Protein AF-A0AAV9LY58-F1 (afdb_monomer_lite)

Sequence (65 aa):
MTDEGLQAILDGCPNLVSLDLPGCCNLSLNKVLCSKISQQIKDVKYPHDKYNMSSIDGVKYYFGL

Organism: NCBI:txid50273

Radius of gyration: 11.19 Å; chains: 1; bounding box: 27×20×24 Å

Structure (mmCIF, N/CA/C/O backbone):
data_AF-A0AAV9LY58-F1
#
_entry.id   AF-A0AAV9LY58-F1
#
loop_
_atom_site.group_PDB
_atom_site.id
_atom_site.type_symbol
_atom_site.label_atom_id
_atom_site.label_alt_id
_atom_site.label_comp_id
_atom_site.label_asym_id
_atom_site.label_entity_id
_atom_site.label_seq_id
_atom_site.pdbx_PDB_ins_code
_atom_site.Cartn_x
_atom_site.Cartn_y
_atom_site.Cartn_z
_atom_site.occupancy
_atom_site.B_iso_or_equiv
_atom_site.auth_seq_id
_atom_site.auth_comp_id
_atom_site.auth_asym_id
_atom_site.auth_atom_id
_atom_site.pdbx_PDB_model_num
ATOM 1 N N . MET A 1 1 ? 0.482 -1.970 -11.961 1.00 86.62 1 MET A N 1
ATOM 2 C CA . MET A 1 1 ? -0.005 -0.980 -10.978 1.00 86.62 1 MET A CA 1
ATOM 3 C C . MET A 1 1 ? 1.047 0.110 -10.811 1.00 86.62 1 MET A C 1
ATOM 5 O O . MET A 1 1 ? 2.223 -0.238 -10.839 1.00 86.62 1 MET A O 1
ATOM 9 N N . THR A 1 2 ? 0.636 1.375 -10.671 1.00 92.19 2 THR A N 1
ATOM 10 C CA . THR A 1 2 ? 1.500 2.536 -10.358 1.00 92.19 2 THR A CA 1
ATOM 11 C C . THR A 1 2 ? 0.969 3.266 -9.122 1.00 92.19 2 THR A C 1
ATOM 13 O O . THR A 1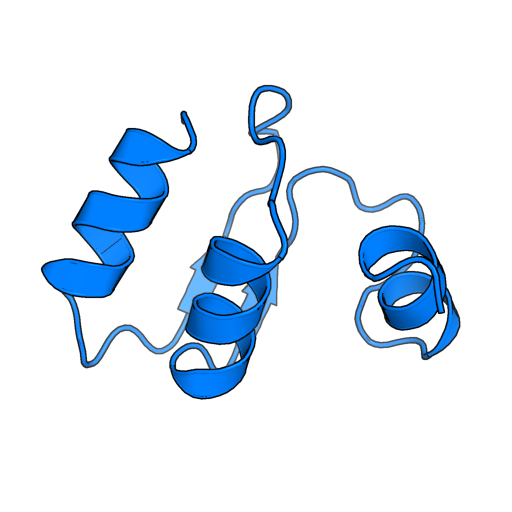 2 ? -0.162 3.006 -8.700 1.00 92.19 2 THR A O 1
ATOM 16 N N . ASP A 1 3 ? 1.766 4.169 -8.548 1.00 92.25 3 ASP A N 1
ATOM 17 C CA . ASP A 1 3 ? 1.379 4.974 -7.383 1.00 92.25 3 ASP A CA 1
ATOM 18 C C . ASP A 1 3 ? 0.127 5.826 -7.674 1.00 92.25 3 ASP A C 1
ATOM 20 O O . ASP A 1 3 ? -0.771 5.908 -6.838 1.00 92.25 3 ASP A O 1
ATOM 24 N N . GLU A 1 4 ? 0.010 6.392 -8.879 1.00 95.25 4 GLU A N 1
ATOM 25 C CA . GLU A 1 4 ? -1.148 7.191 -9.304 1.00 95.25 4 GLU A CA 1
ATOM 26 C C . GLU A 1 4 ? -2.404 6.327 -9.442 1.00 95.25 4 GLU A C 1
ATOM 28 O O . GLU A 1 4 ? -3.486 6.723 -9.012 1.00 95.25 4 GLU A O 1
ATOM 33 N N . GLY A 1 5 ? -2.263 5.123 -10.007 1.00 94.88 5 GLY A N 1
ATOM 34 C CA . GLY A 1 5 ? -3.368 4.170 -10.118 1.00 94.88 5 GLY A CA 1
ATOM 35 C C . GLY A 1 5 ? -3.878 3.721 -8.749 1.00 94.88 5 GLY A C 1
ATOM 36 O O . GLY A 1 5 ? -5.084 3.678 -8.517 1.00 94.88 5 GLY A O 1
ATOM 37 N N . LEU A 1 6 ? -2.963 3.451 -7.816 1.00 94.50 6 LEU A N 1
ATOM 38 C CA . LEU A 1 6 ? -3.303 3.129 -6.434 1.00 94.50 6 LEU A CA 1
ATOM 39 C C . LEU A 1 6 ? -3.981 4.317 -5.732 1.00 94.50 6 LEU A C 1
ATOM 41 O O . LEU A 1 6 ? -4.980 4.128 -5.041 1.00 94.50 6 LEU A O 1
ATOM 45 N N . GLN A 1 7 ? -3.495 5.541 -5.954 1.00 95.19 7 GLN A N 1
ATOM 46 C CA . GLN A 1 7 ? -4.109 6.751 -5.409 1.00 95.19 7 GLN A CA 1
ATOM 47 C C . GLN A 1 7 ? -5.552 6.926 -5.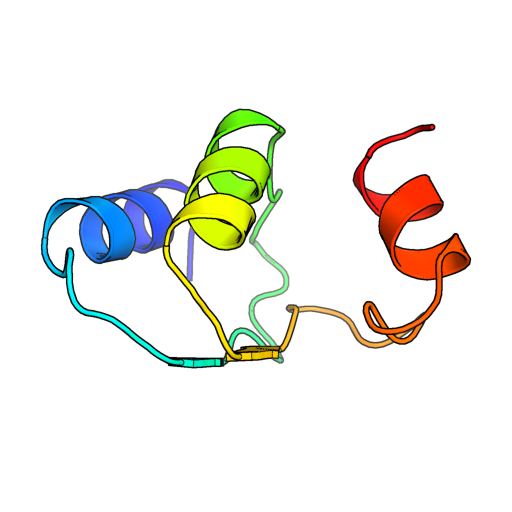899 1.00 95.19 7 GLN A C 1
ATOM 49 O O . GLN A 1 7 ? -6.447 7.178 -5.093 1.00 95.19 7 GLN A O 1
ATOM 54 N N . ALA A 1 8 ? -5.788 6.730 -7.198 1.00 97.19 8 ALA A N 1
ATOM 55 C CA . ALA A 1 8 ? -7.118 6.827 -7.790 1.00 97.19 8 ALA A CA 1
ATOM 56 C C . ALA A 1 8 ? -8.096 5.792 -7.209 1.00 97.19 8 ALA A C 1
ATOM 58 O O . ALA A 1 8 ? -9.261 6.115 -6.986 1.00 97.19 8 ALA A O 1
ATOM 59 N N . ILE A 1 9 ? -7.631 4.572 -6.913 1.00 95.75 9 ILE A N 1
ATOM 60 C CA . ILE A 1 9 ? -8.447 3.546 -6.245 1.00 95.75 9 ILE A CA 1
ATOM 61 C C . ILE A 1 9 ? -8.823 3.994 -4.831 1.00 95.75 9 ILE A C 1
ATOM 63 O O . ILE A 1 9 ? -9.993 3.929 -4.466 1.00 95.75 9 ILE A O 1
ATOM 67 N N . LEU A 1 10 ? -7.854 4.467 -4.045 1.00 94.19 10 LEU A N 1
ATOM 68 C CA . LEU A 1 10 ? -8.092 4.915 -2.669 1.00 94.19 10 LEU A CA 1
ATOM 69 C C . LEU A 1 10 ? -9.047 6.118 -2.610 1.00 94.19 10 LEU A C 1
ATOM 71 O O . LEU A 1 10 ? -9.870 6.207 -1.706 1.00 94.19 10 LEU A O 1
ATOM 75 N N . ASP A 1 11 ? -8.971 7.026 -3.583 1.00 95.56 11 ASP A N 1
ATOM 76 C CA . ASP A 1 11 ? -9.849 8.200 -3.631 1.00 95.56 11 ASP A CA 1
ATOM 77 C C . ASP A 1 11 ? -11.244 7.875 -4.197 1.00 95.56 11 ASP A C 1
ATOM 79 O O . ASP A 1 11 ? -12.240 8.452 -3.761 1.00 95.56 11 ASP A O 1
ATOM 83 N N . GLY A 1 12 ? -11.335 6.945 -5.153 1.00 97.12 12 GLY A N 1
ATOM 84 C CA . GLY A 1 12 ? -12.594 6.550 -5.793 1.00 97.12 12 GLY A CA 1
ATOM 85 C C . GLY A 1 12 ? -13.400 5.500 -5.021 1.00 97.12 12 GLY A C 1
ATOM 86 O O . GLY A 1 12 ? -14.612 5.401 -5.210 1.00 97.12 12 GLY A 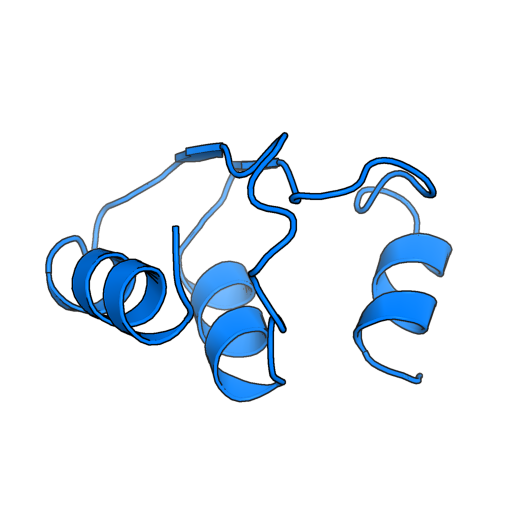O 1
ATOM 87 N N . CYS A 1 13 ? -12.752 4.731 -4.142 1.00 96.56 13 CYS A N 1
ATOM 88 C CA . CYS A 1 13 ? -13.356 3.611 -3.422 1.00 96.56 13 CYS A CA 1
ATOM 89 C C . CYS A 1 13 ? -13.196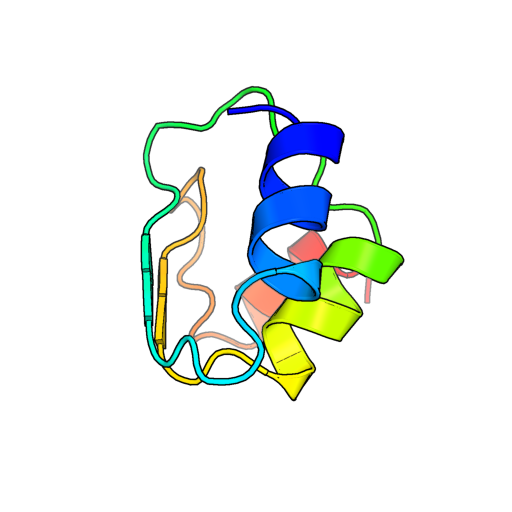 3.759 -1.894 1.00 96.56 13 CYS A C 1
ATOM 91 O O . CYS A 1 13 ? -12.499 2.955 -1.274 1.00 96.56 13 CYS A O 1
ATOM 93 N N . PRO A 1 14 ? -13.885 4.716 -1.240 1.00 93.56 14 PRO A N 1
ATOM 94 C CA . PRO A 1 14 ? -13.701 5.002 0.191 1.00 93.56 14 PRO A CA 1
ATOM 95 C C . PRO A 1 14 ? -14.135 3.863 1.131 1.00 93.56 14 PRO A C 1
ATOM 97 O O . PRO A 1 14 ? -13.766 3.853 2.300 1.00 93.56 14 PRO A O 1
ATOM 100 N N . ASN A 1 15 ? -14.924 2.906 0.632 1.00 95.12 15 ASN A N 1
ATOM 101 C CA . ASN A 1 15 ? -15.388 1.736 1.386 1.00 95.12 15 ASN A CA 1
ATOM 102 C C . ASN A 1 15 ? -14.592 0.462 1.060 1.00 95.12 15 ASN A C 1
ATOM 104 O O . ASN A 1 15 ? -15.043 -0.637 1.387 1.00 95.12 15 ASN A O 1
ATOM 108 N N . LEU A 1 16 ? -13.458 0.572 0.360 1.00 94.62 16 LEU A N 1
ATOM 109 C CA . LEU A 1 16 ? -12.637 -0.583 0.018 1.00 94.62 16 LEU A CA 1
ATOM 110 C C . LEU A 1 16 ? -12.095 -1.231 1.300 1.00 94.62 16 LEU A C 1
ATOM 112 O O . LEU A 1 16 ? -11.361 -0.614 2.061 1.00 94.62 16 LEU A O 1
ATOM 116 N N . VAL A 1 17 ? -12.481 -2.482 1.551 1.00 93.44 17 VAL A N 1
ATOM 117 C CA . VAL A 1 17 ? -12.109 -3.191 2.787 1.00 93.44 17 VAL A CA 1
ATOM 118 C C . VAL A 1 17 ? -10.803 -3.962 2.626 1.00 93.44 17 VAL A C 1
ATOM 120 O O . VAL A 1 17 ? -10.028 -4.045 3.581 1.00 93.44 17 VAL A O 1
ATOM 123 N N . SER A 1 18 ? -10.571 -4.512 1.434 1.00 92.81 18 SER A N 1
ATOM 124 C CA . SER A 1 18 ? -9.415 -5.344 1.129 1.00 92.81 18 SER A CA 1
ATOM 125 C C . SER A 1 18 ? -8.694 -4.896 -0.139 1.00 92.81 18 SER A C 1
ATOM 127 O O . SER A 1 18 ? -9.323 -4.442 -1.099 1.00 92.81 18 SER A O 1
ATOM 129 N N . LEU A 1 19 ? -7.368 -5.022 -0.143 1.00 91.69 19 LEU A N 1
ATOM 130 C CA . LEU A 1 19 ? -6.525 -4.644 -1.271 1.00 91.69 19 LEU A CA 1
ATOM 131 C C . LEU A 1 19 ? -5.331 -5.591 -1.411 1.00 91.69 19 LEU A C 1
ATOM 133 O O . LEU A 1 19 ? -4.442 -5.622 -0.565 1.00 91.69 19 LEU A O 1
ATOM 137 N N . ASP A 1 20 ? -5.271 -6.291 -2.539 1.00 90.94 20 ASP A N 1
ATOM 138 C CA . ASP A 1 20 ? -4.167 -7.187 -2.866 1.00 90.94 20 ASP A CA 1
ATOM 139 C C . ASP A 1 20 ? -3.244 -6.535 -3.903 1.00 90.94 20 ASP A C 1
ATOM 141 O O . ASP A 1 20 ? -3.635 -6.285 -5.042 1.00 90.94 20 ASP A O 1
ATOM 145 N N . LEU A 1 21 ? -1.999 -6.270 -3.507 1.00 87.94 21 LEU A N 1
ATOM 146 C CA . LEU A 1 21 ? -0.929 -5.748 -4.356 1.00 87.94 21 LEU A CA 1
ATOM 147 C C . LEU A 1 21 ? 0.208 -6.732 -4.727 1.00 87.94 21 LEU A C 1
ATOM 149 O O . LEU A 1 21 ? 1.152 -6.252 -5.363 1.00 87.94 21 LEU A O 1
ATOM 153 N N . PRO A 1 22 ? 0.209 -8.050 -4.409 1.00 86.38 22 PRO A N 1
ATOM 154 C CA . PRO A 1 22 ? 1.293 -8.946 -4.821 1.00 86.38 22 PRO A CA 1
ATOM 155 C C . PRO A 1 22 ? 1.642 -8.832 -6.313 1.00 86.38 22 PRO A C 1
ATOM 157 O O . PRO A 1 22 ? 0.764 -8.770 -7.172 1.00 86.38 22 PRO A O 1
ATOM 160 N N . GLY A 1 23 ? 2.941 -8.776 -6.627 1.00 83.25 23 GLY A N 1
ATOM 161 C CA . GLY A 1 23 ? 3.430 -8.624 -8.004 1.00 83.25 23 GLY A CA 1
ATOM 162 C C . GLY A 1 23 ? 3.378 -7.192 -8.552 1.00 83.25 23 GLY A C 1
ATOM 163 O O . GLY A 1 23 ? 3.841 -6.941 -9.665 1.00 83.25 23 GLY A O 1
ATOM 164 N N . CYS A 1 24 ? 2.884 -6.219 -7.778 1.00 87.81 24 CYS A N 1
ATOM 165 C CA . CYS A 1 24 ? 2.925 -4.798 -8.131 1.00 87.81 24 CYS A CA 1
ATOM 166 C C . CYS A 1 24 ? 4.301 -4.167 -7.837 1.00 87.81 24 CYS A C 1
ATOM 168 O O . CYS A 1 24 ? 4.398 -3.189 -7.100 1.00 87.81 24 CYS A O 1
ATOM 170 N N . CYS A 1 25 ? 5.369 -4.708 -8.427 1.00 82.12 25 CYS A N 1
ATOM 171 C CA . CYS A 1 25 ? 6.764 -4.340 -8.135 1.00 82.12 25 CYS A CA 1
ATOM 172 C C . CYS A 1 25 ? 7.142 -2.887 -8.480 1.00 82.12 25 CYS A C 1
ATOM 174 O O . CYS A 1 25 ? 8.198 -2.421 -8.069 1.00 82.12 25 CYS A O 1
ATOM 176 N N . ASN A 1 26 ? 6.295 -2.180 -9.232 1.00 84.19 26 ASN A N 1
ATOM 177 C CA . ASN A 1 26 ? 6.510 -0.782 -9.617 1.00 84.19 26 ASN A CA 1
ATOM 178 C C . ASN A 1 26 ? 5.926 0.222 -8.609 1.00 84.19 26 ASN A C 1
ATOM 180 O O . ASN A 1 26 ? 5.996 1.425 -8.848 1.00 84.19 26 ASN A O 1
ATOM 184 N N . LEU A 1 27 ? 5.309 -0.251 -7.522 1.00 85.81 27 LEU A N 1
ATOM 185 C CA . LEU A 1 27 ? 4.795 0.620 -6.470 1.00 85.81 27 LEU A CA 1
ATOM 186 C C . LEU A 1 27 ? 5.922 1.072 -5.548 1.00 85.81 27 LEU A C 1
ATOM 188 O O . LEU A 1 27 ? 6.623 0.244 -4.968 1.00 85.81 27 LEU A O 1
ATOM 192 N N . SER A 1 28 ? 6.045 2.387 -5.369 1.00 83.88 28 SER A N 1
ATOM 193 C CA . SER A 1 28 ? 7.020 2.960 -4.435 1.00 83.88 28 SER A CA 1
ATOM 194 C C . SER A 1 28 ? 6.472 3.027 -3.009 1.00 83.88 28 SER A C 1
ATOM 196 O O . SER A 1 28 ? 7.255 3.135 -2.071 1.00 83.88 28 SER A O 1
ATOM 198 N N . LEU A 1 29 ? 5.140 2.948 -2.843 1.00 82.88 29 LEU A N 1
ATOM 199 C CA . LEU A 1 29 ? 4.450 2.981 -1.545 1.00 82.88 29 LEU A CA 1
ATOM 200 C C . LEU A 1 29 ? 4.976 4.102 -0.640 1.00 82.88 29 LEU A C 1
ATOM 202 O O . LEU A 1 29 ? 5.402 3.893 0.496 1.00 82.88 29 LEU A O 1
ATOM 206 N N . ASN A 1 30 ? 4.953 5.323 -1.172 1.00 83.44 30 ASN A N 1
ATOM 207 C CA . ASN A 1 30 ? 5.376 6.493 -0.418 1.00 83.44 30 ASN A CA 1
ATOM 208 C C . ASN A 1 30 ? 4.532 6.689 0.863 1.00 83.44 30 ASN A C 1
ATOM 210 O O . ASN A 1 30 ? 3.436 6.143 1.022 1.00 83.44 30 ASN A O 1
ATOM 214 N N . LYS A 1 31 ? 5.030 7.527 1.779 1.00 82.62 31 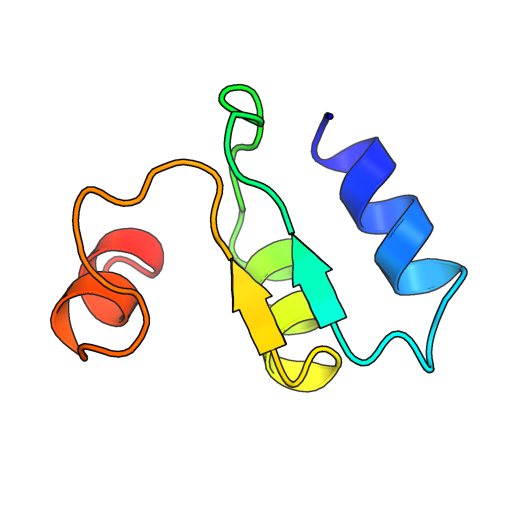LYS A N 1
ATOM 215 C CA . LYS A 1 31 ? 4.419 7.761 3.098 1.00 82.62 31 LYS A CA 1
ATOM 216 C C . LYS A 1 31 ? 2.935 8.154 3.035 1.00 82.62 31 LYS A C 1
ATOM 218 O O . LYS A 1 31 ? 2.174 7.767 3.919 1.00 82.62 31 LYS A O 1
ATOM 223 N N . VAL A 1 32 ? 2.515 8.898 2.008 1.00 87.62 32 VAL A N 1
ATOM 224 C CA . VAL A 1 32 ? 1.118 9.334 1.840 1.00 87.62 32 VAL A CA 1
ATOM 225 C C . VAL A 1 32 ? 0.224 8.151 1.477 1.00 87.62 32 VAL A C 1
ATOM 227 O O . VAL A 1 32 ? -0.797 7.941 2.131 1.00 87.62 32 VAL A O 1
ATOM 230 N N . LEU A 1 33 ? 0.628 7.344 0.493 1.00 89.31 33 LEU A N 1
ATOM 231 C CA . LEU A 1 33 ? -0.109 6.141 0.092 1.00 89.31 33 LEU A CA 1
ATOM 232 C C . LEU A 1 33 ? -0.195 5.131 1.237 1.00 89.31 33 LEU A C 1
ATOM 234 O O . LEU A 1 33 ? -1.277 4.624 1.526 1.00 89.31 33 LEU A O 1
ATOM 238 N N . CYS A 1 34 ? 0.911 4.907 1.946 1.00 85.06 34 CYS A N 1
ATOM 239 C CA . CYS A 1 34 ? 0.934 4.040 3.123 1.00 85.06 34 CYS A CA 1
ATOM 240 C C . CYS A 1 34 ? 0.011 4.546 4.239 1.00 85.06 34 CYS A C 1
ATOM 242 O O . CYS A 1 34 ? -0.713 3.750 4.836 1.00 85.06 34 CYS A O 1
ATOM 244 N N . SER A 1 35 ? -0.024 5.861 4.488 1.00 87.12 35 SER A N 1
ATOM 245 C CA . SER A 1 35 ? -0.955 6.449 5.457 1.00 87.12 35 SER A CA 1
ATOM 246 C C . SER A 1 35 ? -2.411 6.236 5.048 1.00 87.12 35 SER A C 1
ATOM 248 O O . SER A 1 35 ? -3.228 5.895 5.899 1.00 87.12 35 SER A O 1
ATOM 250 N N . LYS A 1 36 ? -2.753 6.420 3.766 1.00 90.62 36 LYS A N 1
ATOM 251 C CA . LYS A 1 36 ? -4.125 6.207 3.281 1.00 90.62 36 LYS A CA 1
ATOM 252 C C . LYS A 1 36 ? -4.536 4.742 3.390 1.00 90.62 36 LYS A C 1
ATOM 254 O O . LYS A 1 36 ? -5.603 4.459 3.927 1.00 90.62 36 LYS A O 1
ATOM 259 N N . ILE A 1 37 ? -3.672 3.823 2.954 1.00 89.75 37 ILE A N 1
ATOM 260 C CA . ILE A 1 37 ? -3.903 2.379 3.081 1.00 89.75 37 ILE A CA 1
ATOM 261 C C . ILE A 1 37 ? -4.163 2.013 4.544 1.00 89.75 37 ILE A C 1
ATOM 263 O O . ILE A 1 37 ? -5.189 1.413 4.836 1.00 89.75 37 ILE A O 1
ATOM 267 N N . SER A 1 38 ? -3.296 2.444 5.467 1.00 85.62 38 SER A N 1
ATOM 268 C CA . SER A 1 38 ? -3.426 2.128 6.896 1.00 85.62 38 SER A CA 1
ATOM 269 C C . SER A 1 38 ? -4.686 2.703 7.553 1.00 85.62 38 SER A C 1
ATOM 271 O O . SER A 1 38 ? -5.100 2.199 8.594 1.00 85.62 38 SER A O 1
ATOM 273 N N . GLN A 1 39 ? -5.258 3.780 7.012 1.00 88.56 39 GLN A N 1
ATOM 274 C CA . GLN A 1 39 ? -6.457 4.416 7.564 1.00 88.56 39 GLN A CA 1
ATOM 275 C C . GLN A 1 39 ? -7.757 3.840 6.997 1.00 88.56 39 GLN A C 1
ATOM 277 O O . GLN A 1 39 ? -8.777 3.877 7.681 1.00 88.56 39 GLN A O 1
ATOM 282 N N . GLN A 1 40 ? -7.739 3.358 5.753 1.00 89.50 40 GLN A N 1
ATOM 283 C CA . GLN A 1 40 ? -8.955 2.985 5.022 1.00 89.50 40 GLN A CA 1
ATOM 284 C C . GLN A 1 40 ? -9.104 1.474 4.842 1.00 89.50 40 GLN A C 1
ATOM 286 O O . GLN A 1 40 ? -10.214 0.950 4.927 1.00 89.50 40 GLN A O 1
ATOM 291 N N . ILE A 1 41 ? -7.997 0.768 4.610 1.00 90.19 41 ILE A N 1
ATOM 292 C CA . ILE A 1 41 ? -8.005 -0.642 4.229 1.00 90.19 41 ILE A CA 1
ATOM 293 C C . ILE A 1 41 ? -7.778 -1.503 5.469 1.00 90.19 41 ILE A C 1
ATOM 295 O O . ILE A 1 41 ? -6.833 -1.288 6.226 1.00 90.19 41 ILE A O 1
ATOM 299 N N . LYS A 1 42 ? -8.645 -2.497 5.676 1.00 89.75 42 LYS A N 1
ATOM 300 C CA . LYS A 1 42 ? -8.552 -3.412 6.824 1.00 89.75 42 LYS A CA 1
ATOM 301 C C . LYS A 1 42 ? -7.644 -4.602 6.543 1.00 89.75 42 LYS A C 1
ATOM 303 O O . LYS A 1 42 ? -6.959 -5.059 7.450 1.00 89.75 42 LYS A O 1
ATOM 308 N N . ASP A 1 43 ? -7.670 -5.104 5.313 1.00 88.88 43 ASP A N 1
ATOM 309 C CA . ASP A 1 43 ? -6.893 -6.267 4.889 1.00 88.88 43 ASP A CA 1
ATOM 310 C C . ASP A 1 43 ? -6.084 -5.923 3.637 1.00 88.88 43 ASP A C 1
ATOM 312 O O . ASP A 1 43 ? -6.645 -5.679 2.570 1.00 88.88 43 ASP A O 1
ATOM 316 N N . VAL A 1 44 ? -4.764 -5.833 3.764 1.00 86.94 44 VAL A N 1
ATOM 317 C CA . VAL A 1 44 ? -3.888 -5.442 2.657 1.00 86.94 44 VAL A CA 1
ATOM 318 C C . VAL A 1 44 ? -2.743 -6.431 2.491 1.00 86.94 44 VAL A C 1
ATOM 320 O O . VAL A 1 44 ? -2.015 -6.725 3.440 1.00 86.94 44 VAL A O 1
ATOM 323 N N . LYS A 1 45 ? -2.543 -6.900 1.257 1.00 86.38 45 LYS A N 1
ATOM 324 C CA . LYS A 1 45 ? -1.367 -7.684 0.859 1.00 86.38 45 LYS A CA 1
ATOM 325 C C . LYS A 1 45 ? -0.434 -6.807 0.046 1.00 86.38 45 LYS A C 1
ATOM 327 O O . LYS A 1 45 ? -0.849 -6.200 -0.940 1.00 86.38 45 LYS A O 1
ATOM 332 N N . TYR A 1 46 ? 0.825 -6.729 0.452 1.00 82.00 46 TYR A N 1
ATOM 333 C CA . TYR A 1 46 ? 1.783 -5.795 -0.129 1.00 82.00 46 TYR A CA 1
ATOM 334 C C . TYR A 1 46 ? 2.523 -6.387 -1.346 1.00 82.00 46 TYR A C 1
ATOM 336 O O . TYR A 1 46 ? 2.519 -7.600 -1.548 1.00 82.00 46 TYR A O 1
ATOM 344 N N . PRO A 1 47 ? 3.159 -5.553 -2.197 1.00 77.12 47 PRO A N 1
ATOM 345 C CA . PRO A 1 47 ? 3.757 -5.999 -3.459 1.00 77.12 47 PRO A CA 1
ATOM 346 C C . PRO A 1 47 ? 4.945 -6.953 -3.340 1.00 77.12 47 PRO A C 1
ATOM 348 O O . PRO A 1 47 ? 5.280 -7.624 -4.319 1.00 77.12 47 PRO A O 1
ATOM 351 N N . HIS A 1 48 ? 5.585 -7.013 -2.170 1.00 69.31 48 HIS A N 1
ATOM 352 C CA . HIS A 1 48 ? 6.733 -7.875 -1.924 1.00 69.31 48 HIS A CA 1
ATOM 353 C C . HIS A 1 48 ? 6.713 -8.425 -0.493 1.00 69.31 48 HIS A C 1
ATOM 355 O O . HIS A 1 48 ? 7.167 -7.773 0.447 1.00 69.31 48 HIS A O 1
ATOM 361 N N . ASP A 1 49 ? 6.223 -9.653 -0.336 1.00 58.09 49 ASP A N 1
ATOM 362 C CA . ASP A 1 49 ? 6.253 -10.403 0.923 1.00 58.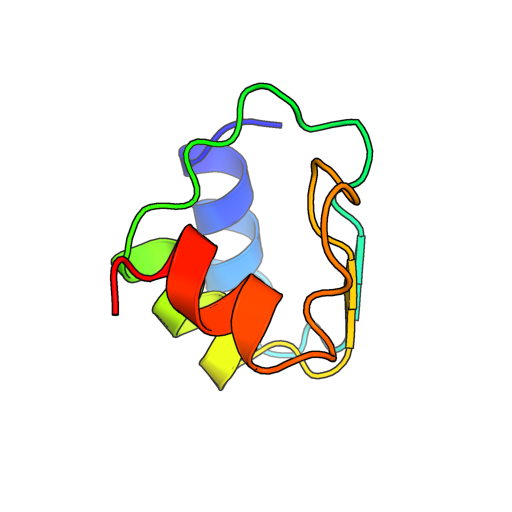09 49 ASP A CA 1
ATOM 363 C C . ASP A 1 49 ? 7.676 -10.903 1.234 1.00 58.09 49 ASP A C 1
ATOM 365 O O . ASP A 1 49 ? 7.952 -12.101 1.212 1.00 58.09 49 ASP A O 1
ATOM 369 N N . LYS A 1 50 ? 8.627 -9.999 1.499 1.00 49.78 50 LYS A N 1
ATOM 370 C CA . LYS A 1 50 ? 9.892 -10.406 2.145 1.00 49.78 50 LYS A CA 1
ATOM 371 C C . LYS A 1 50 ? 9.799 -10.404 3.664 1.00 49.78 50 LYS A C 1
ATOM 373 O O . LYS A 1 50 ? 10.493 -11.181 4.307 1.00 49.78 50 LYS A O 1
ATOM 378 N N . TYR A 1 51 ? 8.906 -9.593 4.223 1.00 51.66 51 TYR A N 1
ATOM 379 C CA . TYR A 1 51 ? 8.618 -9.551 5.649 1.00 51.66 51 TYR A CA 1
ATOM 380 C C . TYR A 1 51 ? 7.121 -9.329 5.814 1.00 51.66 51 TYR A C 1
ATOM 382 O O . TYR A 1 51 ? 6.581 -8.348 5.312 1.00 51.66 51 TYR A O 1
ATOM 390 N N . ASN A 1 52 ? 6.456 -10.274 6.475 1.00 49.34 52 ASN A N 1
ATOM 391 C CA . ASN A 1 52 ? 5.038 -10.198 6.805 1.00 49.34 52 ASN A CA 1
ATOM 392 C C . ASN A 1 52 ? 4.726 -8.815 7.403 1.00 49.34 52 ASN A C 1
ATOM 394 O O . ASN A 1 52 ? 5.253 -8.481 8.465 1.00 49.34 52 ASN A O 1
ATOM 398 N N . MET A 1 53 ? 3.874 -8.016 6.753 1.00 53.31 53 MET A N 1
ATOM 399 C CA . MET A 1 53 ? 3.464 -6.697 7.268 1.00 53.31 53 MET A CA 1
ATOM 400 C C . MET A 1 53 ? 2.644 -6.816 8.569 1.00 53.31 53 MET A C 1
ATOM 402 O O . MET A 1 53 ? 2.452 -5.841 9.288 1.00 53.31 53 MET A O 1
ATOM 406 N N . SER A 1 54 ? 2.203 -8.030 8.916 1.00 52.38 54 SER A N 1
ATOM 407 C CA . SER A 1 54 ? 1.641 -8.355 10.230 1.00 52.38 54 SER A CA 1
ATOM 408 C C . SER A 1 54 ? 2.682 -8.338 11.360 1.00 52.38 54 SER A C 1
ATOM 410 O O . SER A 1 54 ? 2.307 -8.358 12.530 1.00 52.38 54 SER A O 1
ATOM 412 N N . SER A 1 55 ? 3.978 -8.319 11.034 1.00 48.72 55 SER A N 1
ATOM 413 C CA . SER A 1 55 ? 5.069 -8.170 11.996 1.00 48.72 55 SER A CA 1
ATOM 414 C C . SER A 1 55 ? 5.547 -6.721 12.041 1.00 48.72 55 SER A C 1
ATOM 416 O O . SER A 1 55 ? 5.728 -6.073 11.011 1.00 48.72 55 SER A O 1
ATOM 418 N N . ILE A 1 56 ? 5.827 -6.238 13.253 1.00 54.72 56 ILE A N 1
ATOM 419 C CA . ILE A 1 56 ? 6.373 -4.899 13.539 1.00 54.72 56 ILE A CA 1
ATOM 420 C C . ILE A 1 56 ? 7.617 -4.591 12.678 1.00 54.72 56 ILE A C 1
ATOM 422 O O . ILE A 1 56 ? 7.843 -3.439 12.317 1.00 54.72 56 ILE A O 1
ATOM 426 N N . ASP A 1 57 ? 8.383 -5.613 12.291 1.00 54.19 57 ASP A N 1
ATOM 427 C CA . ASP A 1 57 ? 9.556 -5.487 11.419 1.00 54.19 57 ASP A CA 1
ATOM 428 C C . ASP A 1 57 ? 9.209 -5.071 9.979 1.00 54.19 57 ASP A C 1
ATOM 430 O O . ASP A 1 57 ? 9.932 -4.273 9.384 1.00 54.19 57 ASP A O 1
ATOM 434 N N . GLY A 1 58 ? 8.085 -5.550 9.430 1.00 56.22 58 GLY A N 1
ATOM 435 C CA . GLY A 1 58 ? 7.602 -5.143 8.106 1.00 56.22 58 GLY A CA 1
ATOM 436 C C . GLY A 1 58 ? 7.153 -3.682 8.096 1.00 56.22 58 GLY A C 1
ATOM 437 O O . GLY A 1 58 ? 7.510 -2.929 7.190 1.00 56.22 58 GLY A O 1
ATOM 438 N N . VAL A 1 59 ? 6.467 -3.264 9.168 1.00 56.41 59 VAL A N 1
ATOM 439 C CA . VAL A 1 59 ? 6.085 -1.865 9.411 1.00 56.41 59 VAL A CA 1
ATOM 440 C C . VAL A 1 59 ? 7.345 -0.993 9.485 1.00 56.41 59 VAL A C 1
ATOM 442 O O . VAL A 1 59 ? 7.485 -0.039 8.729 1.00 56.41 59 VAL A O 1
ATOM 445 N N . LYS A 1 60 ? 8.324 -1.338 10.321 1.00 57.16 60 LYS A N 1
ATOM 446 C CA . LYS A 1 60 ? 9.562 -0.552 10.456 1.00 57.16 60 LYS A CA 1
ATOM 447 C C . LYS A 1 60 ? 10.345 -0.414 9.154 1.00 57.16 60 LYS A C 1
ATOM 449 O O . LYS A 1 60 ? 10.745 0.693 8.804 1.00 57.16 60 LYS A O 1
ATOM 454 N N . TYR A 1 61 ? 10.504 -1.503 8.405 1.00 58.81 61 TYR A N 1
ATOM 455 C CA . TYR A 1 61 ? 11.251 -1.484 7.149 1.00 58.81 61 TYR A CA 1
ATOM 456 C C . TYR A 1 61 ? 10.590 -0.594 6.087 1.00 58.81 61 TYR A C 1
ATOM 458 O O . TYR A 1 61 ? 11.268 0.209 5.451 1.00 58.81 61 TYR A O 1
ATOM 466 N N . TYR A 1 62 ? 9.264 -0.688 5.924 1.00 56.97 62 TYR A N 1
ATOM 467 C CA . TYR A 1 62 ? 8.533 0.140 4.959 1.00 56.97 62 TYR A CA 1
ATOM 468 C C . TYR A 1 62 ? 8.382 1.602 5.398 1.00 56.97 62 TYR A C 1
ATOM 470 O O . TYR A 1 62 ? 8.367 2.494 4.551 1.00 56.97 62 TYR A O 1
ATOM 478 N N . PHE A 1 63 ? 8.281 1.872 6.702 1.00 59.12 63 PHE A N 1
ATOM 479 C CA . PHE A 1 63 ? 8.140 3.233 7.230 1.00 59.12 63 PHE A CA 1
ATOM 480 C C . PHE A 1 63 ? 9.476 3.911 7.585 1.00 59.12 63 PHE A C 1
ATOM 482 O O . PHE A 1 63 ? 9.469 5.097 7.918 1.00 59.12 63 PHE A O 1
ATOM 489 N N . GLY A 1 64 ? 10.607 3.201 7.489 1.00 54.38 64 GLY A N 1
ATOM 490 C CA . GLY A 1 64 ? 11.930 3.705 7.875 1.00 54.38 64 GLY A CA 1
ATOM 491 C C . GLY A 1 64 ? 12.029 4.078 9.360 1.00 54.38 64 GLY A C 1
ATOM 492 O O . GLY A 1 64 ? 12.712 5.048 9.689 1.00 54.38 64 GLY A O 1
ATOM 493 N N . LEU A 1 65 ? 11.293 3.364 10.223 1.00 52.03 65 LEU A N 1
ATOM 494 C CA . LEU A 1 65 ? 11.193 3.582 11.676 1.00 52.03 65 LEU A CA 1
ATOM 495 C C . LEU A 1 65 ? 12.085 2.629 12.477 1.00 52.03 65 LEU A C 1
ATOM 497 O O . LEU A 1 65 ? 12.225 1.456 12.066 1.00 52.03 65 LEU A O 1
#

pLDDT: mean 79.95, std 16.08, range [48.72, 97.19]

Secondary structure (DSSP, 8-state):
--HHHHHHHHHH-TT--EEE-TT-TT----HHHHHHHHHH-SEEE-S-TTS-TTSHHHHHHHHT-

InterPro domains:
  IPR032675 Leucine-rich repeat domain superfamily [G3DSA:3.80.10.10] (1-56)

Foldseek 3Di:
DEPVVLVCCLVVPQQAAEEEQACVVRYLCDPVSVVSCVVRYNYYHHNDVPDPPVDPVVVCVSVVD